Protein AF-A0A2S9FUL4-F1 (afdb_monomer)

Mean predicted aligned error: 3.95 Å

pLDDT: mean 96.71, std 1.83, range [88.0, 98.69]

Foldseek 3Di:
DDDDPDDDDPVPDDDDPPCVVVVVVVVVVVVVLVVLVVVLVVLVVVLVVLCVQQCVDDDPRHGNCVDVVSVPVSVVSVVVSVVSVVVD

Nearest PDB structures (foldseek):
  4n5f-assembly2_B-2  TM=9.019E-01  e=4.053E-03  Burkholderia cenocepacia J2315
  7szv-assembly1_B-2  TM=9.015E-01  e=5.595E-03  Mycobacterium marinum
  4iv6-assembly1_B  TM=9.339E-01  e=2.167E-02  Mycolicibacterium smegmatis MC2 155

Secondary structure (DSSP, 8-state):
----S----GGG--SSTT-HHHHHHHHHHHHHHHHHHHHHHHHHHHHHHHHHHHHH-EETTEEGGGSHHHHHHHHHHHHHHHHHHHH-

Radius of gyration: 23.17 Å; Cα contacts (8 Å, |Δi|>4): 39; chains: 1; bounding box: 45×15×64 Å

Structure (mmCIF, N/CA/C/O backbone):
data_AF-A0A2S9FUL4-F1
#
_entry.id   AF-A0A2S9FUL4-F1
#
loop_
_atom_site.group_PDB
_atom_site.id
_atom_site.type_symbol
_atom_site.label_atom_id
_atom_site.label_alt_id
_atom_site.label_comp_id
_atom_site.label_asym_id
_atom_site.label_entity_id
_atom_site.label_seq_id
_atom_site.pdbx_PDB_ins_code
_atom_site.Cartn_x
_atom_site.Cartn_y
_atom_site.Cartn_z
_atom_site.occupancy
_atom_site.B_iso_or_equiv
_atom_site.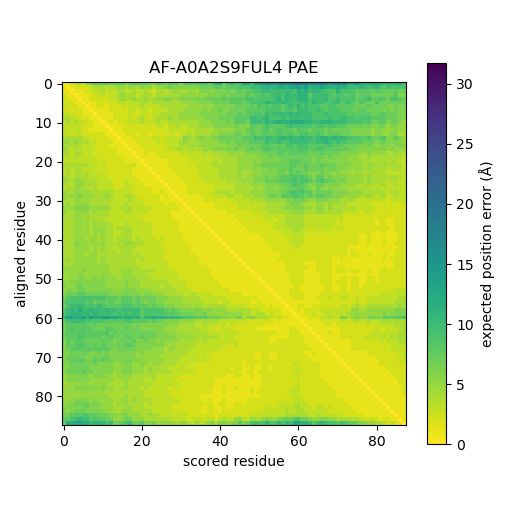auth_seq_id
_atom_site.auth_comp_id
_atom_site.auth_asym_id
_atom_site.auth_atom_id
_atom_site.pdbx_PDB_model_num
ATOM 1 N N . VAL A 1 1 ? -2.303 -5.565 -25.812 1.00 88.00 1 VAL A N 1
ATOM 2 C CA . VAL A 1 1 ? -1.926 -4.733 -26.981 1.00 88.00 1 VAL A CA 1
ATOM 3 C C . VAL A 1 1 ? -1.465 -5.676 -28.088 1.00 88.00 1 VAL A C 1
ATOM 5 O O . VAL A 1 1 ? -0.711 -6.581 -27.758 1.00 88.00 1 VAL A O 1
ATOM 8 N N . LEU A 1 2 ? -1.943 -5.521 -29.332 1.00 95.31 2 LEU A N 1
ATOM 9 C CA . LEU A 1 2 ? -1.484 -6.274 -30.516 1.00 95.31 2 LEU A CA 1
ATOM 10 C C . LEU A 1 2 ? -0.656 -5.331 -31.401 1.00 95.31 2 LEU A C 1
ATOM 12 O O . LEU A 1 2 ? -1.101 -4.214 -31.658 1.00 95.31 2 LEU A O 1
ATOM 16 N N . LEU A 1 3 ? 0.523 -5.769 -31.846 1.00 95.94 3 LEU A N 1
ATOM 17 C CA . LEU A 1 3 ? 1.380 -5.025 -32.774 1.00 95.94 3 LEU A CA 1
ATOM 18 C C . LEU A 1 3 ? 1.571 -5.870 -34.037 1.00 95.94 3 LEU A C 1
ATOM 20 O O . LEU A 1 3 ? 2.274 -6.87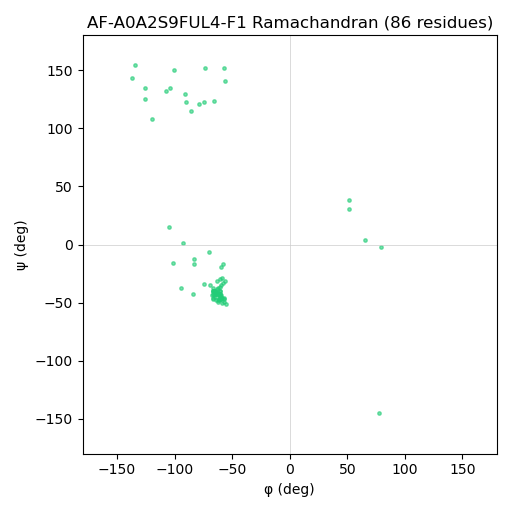5 -33.999 1.00 95.94 3 LEU A O 1
ATOM 24 N N . GLU A 1 4 ? 0.948 -5.472 -35.144 1.00 97.12 4 GLU A N 1
ATOM 25 C CA . GLU A 1 4 ? 1.056 -6.157 -36.435 1.00 97.12 4 GLU A CA 1
ATOM 26 C C . GLU A 1 4 ? 1.503 -5.162 -37.510 1.00 97.12 4 GLU A C 1
ATOM 28 O O . GLU A 1 4 ? 0.894 -4.105 -37.670 1.00 97.12 4 GLU A O 1
ATOM 33 N N . ASN A 1 5 ? 2.591 -5.482 -38.220 1.00 96.56 5 ASN A N 1
ATOM 34 C CA . ASN A 1 5 ? 3.167 -4.656 -39.293 1.00 96.56 5 ASN A CA 1
ATOM 35 C C . ASN A 1 5 ? 3.424 -3.179 -38.909 1.00 96.56 5 ASN A C 1
ATOM 37 O O . ASN A 1 5 ? 3.369 -2.285 -39.755 1.00 96.56 5 ASN A O 1
ATOM 41 N N . VAL A 1 6 ? 3.727 -2.908 -37.633 1.00 96.88 6 VAL A N 1
ATOM 42 C CA . VAL A 1 6 ? 4.015 -1.553 -37.138 1.00 96.88 6 VAL A CA 1
ATOM 43 C C . VAL A 1 6 ? 5.443 -1.158 -37.514 1.00 96.88 6 VAL A C 1
ATOM 45 O O . VAL A 1 6 ? 6.404 -1.805 -37.102 1.00 96.88 6 VAL A O 1
ATOM 48 N N . ARG A 1 7 ? 5.593 -0.068 -38.273 1.00 96.50 7 ARG A N 1
ATOM 49 C CA . ARG A 1 7 ? 6.894 0.544 -38.575 1.00 96.50 7 ARG A CA 1
ATOM 50 C C . ARG A 1 7 ? 7.227 1.600 -37.522 1.00 96.50 7 ARG A C 1
ATOM 52 O O . ARG A 1 7 ? 6.422 2.493 -37.274 1.00 96.50 7 ARG A O 1
ATOM 59 N N . VAL A 1 8 ? 8.428 1.523 -36.956 1.00 95.81 8 VAL A N 1
ATOM 60 C CA . VAL A 1 8 ? 8.945 2.453 -35.942 1.00 95.81 8 VAL A CA 1
ATOM 61 C C . VAL A 1 8 ? 10.289 3.008 -36.436 1.00 95.81 8 VAL A C 1
ATOM 63 O O . VAL A 1 8 ? 11.074 2.228 -36.973 1.00 95.81 8 VAL A O 1
ATOM 66 N N . PRO A 1 9 ? 10.551 4.326 -36.338 1.00 96.69 9 PRO A N 1
ATOM 67 C CA . PRO A 1 9 ? 11.829 4.902 -36.753 1.00 96.69 9 PRO A CA 1
ATOM 68 C C . PRO A 1 9 ? 12.949 4.576 -35.756 1.00 96.69 9 PRO A C 1
ATOM 70 O O . PRO A 1 9 ? 12.698 4.495 -34.555 1.00 96.69 9 PRO A O 1
ATOM 73 N N . ASP A 1 10 ? 14.194 4.509 -36.232 1.00 94.62 10 ASP A N 1
ATOM 74 C CA . ASP A 1 10 ? 15.380 4.230 -35.402 1.00 94.62 10 ASP A CA 1
ATOM 75 C C . ASP A 1 10 ? 15.533 5.219 -34.229 1.00 94.62 10 ASP A C 1
ATOM 77 O O . ASP A 1 10 ? 15.974 4.852 -33.146 1.00 94.62 10 ASP A O 1
ATOM 81 N N . GLY A 1 11 ? 15.088 6.469 -34.401 1.00 96.56 11 GLY A N 1
ATOM 82 C CA . GLY A 1 11 ? 15.110 7.490 -33.345 1.00 96.56 11 GLY A CA 1
ATOM 83 C C . GLY A 1 11 ? 14.119 7.272 -32.192 1.00 96.56 11 GLY A C 1
ATOM 84 O O . GLY A 1 11 ? 14.147 8.032 -31.23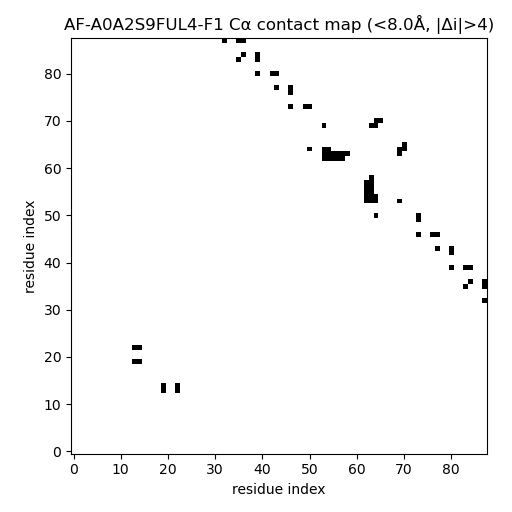0 1.00 96.56 11 GLY A O 1
ATOM 85 N N . ALA A 1 12 ? 13.233 6.275 -32.273 1.00 95.81 12 ALA A N 1
ATOM 86 C CA . ALA A 1 12 ? 12.318 5.915 -31.186 1.00 95.81 12 ALA A CA 1
ATOM 87 C C . ALA A 1 12 ? 12.881 4.818 -30.263 1.00 95.81 12 ALA A C 1
ATOM 89 O O . ALA A 1 12 ? 12.197 4.391 -29.330 1.00 95.81 12 ALA A O 1
ATOM 90 N N . ILE A 1 13 ? 14.109 4.351 -30.514 1.00 94.88 13 ILE A N 1
ATOM 91 C CA . ILE A 1 13 ? 14.803 3.414 -29.631 1.00 94.88 13 ILE A CA 1
ATOM 92 C C . ILE A 1 13 ? 15.089 4.122 -28.303 1.00 94.88 13 ILE A C 1
ATOM 94 O O . ILE A 1 13 ? 15.702 5.187 -28.259 1.00 94.88 13 ILE A O 1
ATOM 98 N N . LEU A 1 14 ? 14.617 3.530 -27.206 1.00 94.44 14 LEU A N 1
ATOM 99 C CA . LEU A 1 14 ? 14.903 4.009 -25.859 1.00 94.44 14 LEU A CA 1
ATOM 100 C C . LEU A 1 14 ? 16.226 3.402 -25.390 1.00 94.44 14 LEU A C 1
ATOM 102 O O . LEU A 1 14 ? 16.314 2.188 -25.209 1.00 94.44 14 LEU A O 1
ATOM 106 N N . GLY A 1 15 ? 17.232 4.248 -25.174 1.00 93.00 15 GLY A N 1
ATOM 107 C CA . GLY A 1 15 ? 18.582 3.807 -24.825 1.00 93.00 15 GLY A CA 1
ATOM 108 C C . GLY A 1 15 ? 19.352 3.287 -26.040 1.00 93.00 15 GLY A C 1
ATOM 109 O O . GLY A 1 15 ? 19.209 3.809 -27.143 1.00 93.00 15 GLY A O 1
ATOM 110 N N . GLU A 1 16 ? 20.187 2.272 -25.830 1.00 94.94 16 GLU A N 1
ATOM 111 C CA . GLU A 1 16 ? 21.016 1.667 -26.878 1.00 94.94 16 GLU A CA 1
ATOM 112 C C . GLU A 1 16 ? 20.404 0.357 -27.403 1.00 94.94 16 GLU A C 1
ATOM 114 O O . GLU A 1 16 ? 19.726 -0.377 -26.673 1.00 94.94 16 GLU A O 1
ATOM 119 N N . VAL A 1 17 ? 20.668 0.040 -28.677 1.00 94.88 17 VAL A N 1
ATOM 120 C CA . VAL A 1 17 ? 20.304 -1.256 -29.275 1.00 94.88 17 VAL A CA 1
ATOM 121 C C . VAL A 1 17 ? 20.925 -2.387 -28.448 1.00 94.88 17 VAL A C 1
ATOM 123 O O . VAL A 1 17 ? 22.035 -2.258 -27.942 1.00 94.88 17 VAL A O 1
ATOM 126 N N . ASP A 1 18 ? 20.172 -3.472 -28.259 1.00 95.56 18 ASP A N 1
ATOM 127 C CA . ASP A 1 18 ? 20.536 -4.636 -27.433 1.00 95.56 18 ASP A CA 1
ATOM 128 C C . ASP A 1 18 ? 20.680 -4.374 -25.914 1.00 95.56 18 ASP A C 1
ATOM 130 O O . ASP A 1 18 ? 20.953 -5.300 -25.148 1.00 95.56 18 ASP A O 1
ATOM 134 N N . ARG A 1 19 ? 20.395 -3.154 -25.429 1.00 96.19 19 ARG A N 1
ATOM 135 C CA . ARG A 1 19 ? 20.423 -2.778 -23.994 1.00 96.19 19 ARG A CA 1
ATOM 136 C C . ARG A 1 19 ? 19.040 -2.638 -23.344 1.00 96.19 19 ARG A C 1
ATOM 138 O O . ARG A 1 19 ? 18.917 -2.119 -22.236 1.00 96.19 19 ARG A O 1
ATOM 145 N N . GLY A 1 20 ? 17.981 -3.145 -23.977 1.00 95.56 20 GLY A N 1
ATOM 146 C CA . GLY A 1 20 ? 16.596 -2.935 -23.522 1.00 95.56 20 GLY A CA 1
ATOM 147 C C . GLY A 1 20 ? 16.279 -3.432 -22.101 1.00 95.56 20 GLY A C 1
ATOM 148 O O . GLY A 1 20 ? 15.421 -2.857 -21.430 1.00 95.56 20 GLY A O 1
ATOM 149 N N . LEU A 1 21 ? 16.977 -4.464 -21.606 1.00 96.31 21 LEU A N 1
ATOM 150 C CA . LEU A 1 21 ? 16.756 -4.982 -20.249 1.00 96.31 21 LEU A CA 1
ATOM 151 C C . LEU A 1 21 ? 17.111 -3.953 -19.170 1.00 96.31 21 LEU A C 1
ATOM 153 O O . LEU A 1 21 ? 16.373 -3.814 -18.201 1.00 96.31 21 LEU A O 1
ATOM 157 N N . GLU A 1 22 ? 18.214 -3.229 -19.336 1.00 95.94 22 GLU A N 1
ATOM 158 C CA . GLU A 1 22 ? 18.651 -2.208 -18.382 1.00 95.94 22 GLU A CA 1
ATOM 159 C C . GLU A 1 22 ? 17.653 -1.049 -18.325 1.00 95.94 22 GLU A C 1
ATOM 161 O O . GLU A 1 22 ? 17.229 -0.656 -17.241 1.00 95.94 22 GLU A O 1
ATOM 166 N N . VAL A 1 23 ? 17.193 -0.575 -19.489 1.00 95.38 23 VAL A N 1
ATOM 167 C CA . VAL A 1 23 ? 16.151 0.460 -19.589 1.00 95.38 23 VAL A CA 1
ATOM 168 C C . VAL A 1 23 ? 14.881 0.016 -18.858 1.00 95.38 23 VAL A C 1
ATOM 170 O O . VAL A 1 23 ? 14.317 0.766 -18.058 1.00 95.38 23 VAL A O 1
ATOM 173 N N . GLY A 1 24 ? 14.456 -1.232 -19.078 1.00 95.88 24 GLY A N 1
ATOM 174 C CA . GLY A 1 24 ? 13.316 -1.819 -18.379 1.00 95.88 24 GLY A CA 1
ATOM 175 C C . GLY A 1 24 ? 13.529 -1.929 -16.866 1.00 95.88 24 GLY A C 1
ATOM 176 O O . GLY A 1 24 ? 12.621 -1.615 -16.097 1.00 95.88 24 GLY A O 1
ATOM 177 N N . GLN A 1 25 ? 14.716 -2.339 -16.415 1.00 96.62 25 GLN A N 1
ATOM 178 C CA . GLN A 1 25 ? 15.035 -2.469 -14.990 1.00 96.62 25 GLN A CA 1
ATOM 179 C C . GLN A 1 25 ? 15.034 -1.125 -14.267 1.00 96.62 25 GLN A C 1
ATOM 181 O O . GLN A 1 25 ? 14.449 -1.041 -13.188 1.00 96.62 25 GLN A O 1
ATOM 186 N N . THR A 1 26 ? 15.612 -0.080 -14.863 1.00 94.50 26 THR A N 1
ATOM 187 C CA . THR A 1 26 ? 15.580 1.281 -14.307 1.00 94.50 26 THR A CA 1
ATOM 188 C C . THR A 1 26 ? 14.141 1.717 -14.054 1.00 94.50 26 THR A C 1
ATOM 190 O O . THR A 1 26 ? 13.780 2.041 -12.922 1.00 94.50 26 THR A O 1
ATOM 193 N N . PHE A 1 27 ? 13.279 1.591 -15.069 1.00 94.19 27 PHE A N 1
ATOM 194 C CA . PHE A 1 27 ? 11.861 1.909 -14.930 1.00 94.19 27 PHE A CA 1
ATOM 195 C C . PHE A 1 27 ? 11.183 1.074 -13.833 1.00 94.19 27 PHE A C 1
ATOM 197 O O . PHE A 1 27 ? 10.442 1.609 -13.007 1.00 94.19 27 PHE A O 1
ATOM 204 N N . LEU A 1 28 ? 11.422 -0.240 -13.795 1.00 95.69 28 LEU A N 1
ATOM 205 C CA . LEU A 1 28 ? 10.801 -1.128 -12.808 1.00 95.69 28 LEU A CA 1
ATOM 206 C C . LEU A 1 28 ? 11.240 -0.809 -11.373 1.00 95.69 28 LEU A C 1
ATOM 208 O O . LEU A 1 28 ? 10.410 -0.851 -10.464 1.00 95.69 28 LEU A O 1
ATOM 212 N N . HIS A 1 29 ? 12.515 -0.494 -11.149 1.00 93.75 29 HIS A N 1
ATOM 213 C CA . HIS A 1 29 ? 13.038 -0.173 -9.822 1.00 93.75 29 HIS A CA 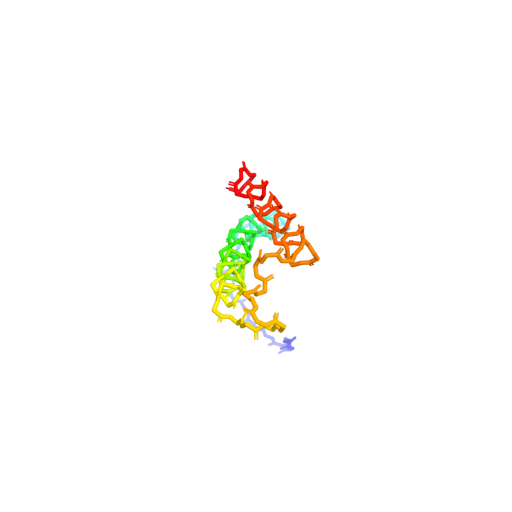1
ATOM 214 C C . HIS A 1 29 ? 12.454 1.134 -9.283 1.00 93.75 29 HIS A C 1
ATOM 216 O O . HIS A 1 29 ? 11.952 1.154 -8.157 1.00 93.75 29 HIS A O 1
ATOM 222 N N . GLU A 1 30 ? 12.407 2.182 -10.105 1.00 93.31 30 GLU A N 1
ATOM 223 C CA . GLU A 1 30 ? 11.773 3.455 -9.744 1.00 93.31 30 GLU A CA 1
ATOM 224 C C . GLU A 1 30 ? 10.270 3.295 -9.472 1.00 93.31 30 GLU A C 1
ATOM 226 O O . GLU A 1 30 ? 9.712 3.887 -8.545 1.00 93.31 30 GLU A O 1
ATOM 231 N N . ASN A 1 31 ? 9.587 2.444 -10.240 1.00 96.44 31 ASN A N 1
ATOM 232 C CA . ASN A 1 31 ? 8.161 2.205 -10.036 1.00 96.44 31 ASN A CA 1
ATOM 233 C C . ASN A 1 31 ? 7.853 1.458 -8.737 1.00 96.44 31 ASN A C 1
ATOM 235 O O . ASN A 1 31 ? 6.820 1.726 -8.123 1.00 96.44 31 ASN A O 1
ATOM 239 N N . ARG A 1 32 ? 8.716 0.533 -8.303 1.00 95.94 32 ARG A N 1
ATOM 240 C CA . ARG A 1 32 ? 8.489 -0.259 -7.083 1.00 95.94 32 ARG A CA 1
ATOM 241 C C . ARG A 1 32 ? 8.415 0.617 -5.840 1.00 95.94 32 ARG A C 1
ATOM 243 O O . ARG A 1 32 ? 7.462 0.483 -5.074 1.00 95.94 32 ARG A O 1
ATOM 250 N N . ILE A 1 33 ? 9.369 1.533 -5.668 1.00 94.81 33 ILE A N 1
ATOM 251 C CA . ILE A 1 33 ? 9.379 2.433 -4.508 1.00 94.81 33 ILE A CA 1
ATOM 252 C C . ILE A 1 33 ? 8.162 3.366 -4.526 1.00 94.81 33 ILE A C 1
ATOM 254 O O . ILE A 1 33 ? 7.482 3.535 -3.514 1.00 94.81 33 ILE A O 1
ATOM 258 N N . ARG A 1 34 ? 7.788 3.867 -5.711 1.00 95.94 34 ARG A N 1
ATOM 259 C CA . ARG A 1 34 ? 6.581 4.683 -5.893 1.00 95.94 34 ARG A CA 1
ATOM 260 C C . ARG A 1 34 ? 5.307 3.917 -5.533 1.00 95.94 34 ARG A C 1
ATOM 262 O O . ARG A 1 34 ? 4.422 4.467 -4.879 1.00 95.94 34 ARG A O 1
ATOM 269 N N . GLN A 1 35 ? 5.205 2.653 -5.944 1.00 97.69 35 GLN A N 1
ATOM 270 C CA . GLN A 1 35 ? 4.057 1.807 -5.626 1.00 97.69 35 GLN A CA 1
ATOM 271 C C . GLN A 1 35 ? 3.974 1.521 -4.122 1.00 97.69 35 GLN A C 1
ATOM 273 O O . GLN A 1 35 ? 2.877 1.567 -3.565 1.00 97.69 35 GLN A O 1
ATOM 278 N N . ALA A 1 36 ? 5.106 1.274 -3.455 1.00 97.00 36 ALA A N 1
ATOM 279 C CA . ALA A 1 36 ? 5.150 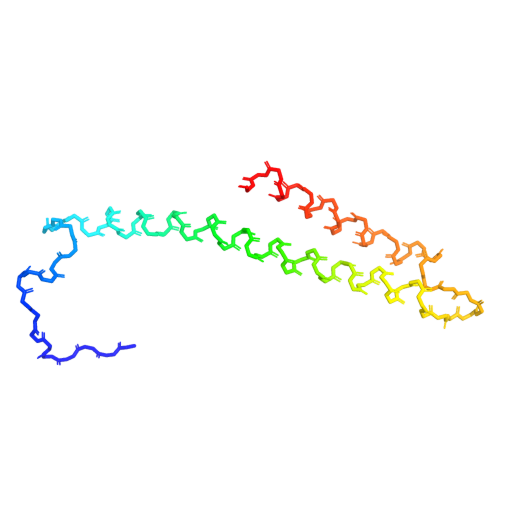1.079 -2.008 1.00 97.00 36 ALA A CA 1
ATOM 280 C C . ALA A 1 36 ? 4.665 2.334 -1.259 1.00 97.00 36 ALA A C 1
ATOM 282 O O . ALA A 1 36 ? 3.764 2.235 -0.425 1.00 97.00 36 ALA A O 1
ATOM 283 N N . ALA A 1 37 ? 5.155 3.520 -1.638 1.00 97.25 37 ALA A N 1
ATOM 284 C CA . ALA A 1 37 ? 4.735 4.797 -1.053 1.00 97.25 37 ALA A CA 1
ATOM 285 C C . ALA A 1 37 ? 3.233 5.071 -1.251 1.00 97.25 37 ALA A C 1
ATOM 287 O O . ALA A 1 37 ? 2.527 5.448 -0.315 1.00 97.25 37 ALA A O 1
ATOM 288 N N . SER A 1 38 ? 2.718 4.839 -2.464 1.00 97.75 38 SER A N 1
ATOM 289 C CA . SER A 1 38 ? 1.291 5.013 -2.762 1.00 97.75 38 SER A CA 1
ATOM 290 C C . SER A 1 38 ? 0.416 4.046 -1.959 1.00 97.75 38 SER A C 1
ATOM 292 O O . SER A 1 38 ? -0.603 4.453 -1.398 1.00 97.75 38 SER A O 1
ATOM 294 N N . SER A 1 39 ? 0.841 2.785 -1.848 1.00 97.88 39 SER A N 1
ATOM 295 C CA . SER A 1 39 ? 0.117 1.759 -1.091 1.00 97.88 39 SER A CA 1
ATOM 296 C C . SER A 1 39 ? 0.114 2.065 0.409 1.00 97.88 39 SER A C 1
ATOM 298 O O . SER A 1 39 ? -0.913 1.889 1.058 1.00 97.88 39 SER A O 1
ATOM 300 N N . LEU A 1 40 ? 1.214 2.603 0.949 1.00 98.31 40 LEU A N 1
ATOM 301 C CA . LEU A 1 40 ? 1.290 3.082 2.331 1.00 98.31 40 LEU A CA 1
ATOM 302 C C . LEU A 1 40 ? 0.295 4.220 2.600 1.00 98.31 40 LEU A C 1
ATOM 304 O O . LEU A 1 40 ? -0.380 4.214 3.628 1.00 98.31 40 LEU A O 1
ATOM 308 N N . GLY A 1 41 ? 0.172 5.178 1.678 1.00 98.25 41 GLY A N 1
ATOM 309 C CA . GLY A 1 41 ? -0.819 6.252 1.791 1.00 98.25 41 GLY A CA 1
ATOM 310 C C . GLY A 1 41 ? -2.252 5.714 1.850 1.00 98.25 41 GLY A C 1
ATOM 311 O O . GLY A 1 41 ? -3.031 6.113 2.716 1.00 98.25 41 GLY A O 1
ATOM 312 N N . ALA A 1 42 ? -2.582 4.758 0.977 1.00 98.50 42 ALA A N 1
ATOM 313 C CA . ALA A 1 42 ? -3.886 4.098 0.982 1.00 98.50 42 ALA A CA 1
ATOM 314 C C . ALA A 1 42 ? -4.129 3.292 2.272 1.00 98.50 42 ALA A C 1
ATOM 316 O O . ALA A 1 42 ? -5.209 3.382 2.855 1.00 98.50 42 ALA A O 1
ATOM 317 N N . ALA A 1 43 ? -3.125 2.550 2.750 1.00 98.44 43 ALA A N 1
ATOM 318 C CA . ALA A 1 43 ? -3.209 1.794 3.996 1.00 98.44 43 ALA A CA 1
ATOM 319 C C . ALA A 1 43 ? -3.459 2.714 5.199 1.00 98.44 43 ALA A C 1
ATOM 321 O O . ALA A 1 43 ? -4.380 2.459 5.973 1.00 98.44 43 ALA A O 1
ATOM 322 N N . GLN A 1 44 ? -2.712 3.820 5.316 1.00 98.62 44 GLN A N 1
ATOM 323 C CA . GLN A 1 44 ? -2.912 4.791 6.395 1.00 98.62 44 GLN A CA 1
ATOM 324 C C . GLN A 1 44 ? -4.321 5.387 6.355 1.00 98.62 44 GLN A C 1
ATOM 326 O O . GLN A 1 44 ? -4.985 5.431 7.385 1.00 98.62 44 GLN A O 1
ATOM 331 N N . TYR A 1 45 ? -4.816 5.760 5.170 1.00 98.69 45 TYR A N 1
ATOM 332 C CA . TYR A 1 45 ? -6.187 6.244 5.020 1.00 98.69 45 TYR A CA 1
ATOM 333 C C . TYR A 1 45 ? -7.212 5.220 5.531 1.00 98.69 45 TYR A C 1
ATOM 335 O O . TYR A 1 45 ? -8.103 5.568 6.304 1.00 98.69 45 TYR A O 1
ATOM 343 N N . CYS A 1 46 ? -7.081 3.947 5.149 1.00 98.62 46 CYS A N 1
ATOM 344 C CA . CYS A 1 46 ? -7.971 2.887 5.622 1.00 98.62 46 CYS A CA 1
ATOM 345 C C . CYS A 1 46 ? -7.920 2.718 7.148 1.00 98.62 46 CYS A C 1
ATOM 347 O O . CYS A 1 46 ? -8.974 2.597 7.775 1.00 98.62 46 CYS A O 1
ATOM 349 N N . ILE A 1 47 ? -6.724 2.752 7.743 1.00 98.62 47 ILE A N 1
ATOM 350 C CA . ILE A 1 47 ? -6.534 2.657 9.197 1.00 98.62 47 ILE A CA 1
ATOM 351 C C . ILE A 1 47 ? -7.210 3.838 9.898 1.00 98.62 47 ILE A C 1
ATOM 353 O O . ILE A 1 47 ? -8.018 3.629 10.803 1.00 98.62 47 ILE A O 1
ATOM 357 N N . ASP A 1 48 ? -6.966 5.066 9.441 1.00 98.62 48 ASP A N 1
ATOM 358 C CA . ASP A 1 48 ? -7.529 6.280 10.038 1.00 98.62 48 ASP A CA 1
ATOM 359 C C . ASP A 1 48 ? -9.064 6.265 9.985 1.00 98.62 48 ASP A C 1
ATOM 361 O O . ASP A 1 48 ? -9.744 6.572 10.970 1.00 98.62 48 ASP A O 1
ATOM 365 N N . ARG A 1 49 ? -9.635 5.842 8.848 1.00 98.62 49 ARG A N 1
ATOM 366 C CA . ARG A 1 49 ? -11.088 5.682 8.689 1.00 98.62 49 ARG A CA 1
ATOM 367 C C . ARG A 1 49 ? -11.649 4.600 9.608 1.00 98.62 49 ARG A C 1
ATOM 369 O O . ARG A 1 49 ? -12.717 4.803 10.187 1.00 98.62 49 ARG A O 1
ATOM 376 N N . ALA A 1 50 ? -10.949 3.479 9.762 1.00 98.44 50 ALA A N 1
ATOM 377 C CA . ALA A 1 50 ? -11.372 2.393 10.638 1.00 98.44 50 ALA A CA 1
ATOM 378 C C . ALA A 1 50 ? -11.336 2.804 12.120 1.00 98.44 50 ALA A C 1
ATOM 380 O O . ALA A 1 50 ? -12.295 2.538 12.846 1.00 98.44 50 ALA A O 1
ATOM 381 N N . VAL A 1 51 ? -10.289 3.515 12.554 1.00 98.31 51 VAL A N 1
ATOM 382 C CA . VAL A 1 51 ? -10.169 4.058 13.918 1.00 98.31 51 VAL A CA 1
ATOM 383 C C . VAL A 1 51 ? -11.287 5.059 14.205 1.00 98.31 51 VAL A C 1
ATOM 385 O O . VAL A 1 51 ? -11.958 4.943 15.232 1.00 98.31 51 VAL A O 1
ATOM 388 N N . ALA A 1 52 ? -11.539 5.998 13.286 1.00 98.44 52 ALA A N 1
ATOM 389 C CA . ALA A 1 52 ? -12.624 6.968 13.425 1.00 98.44 52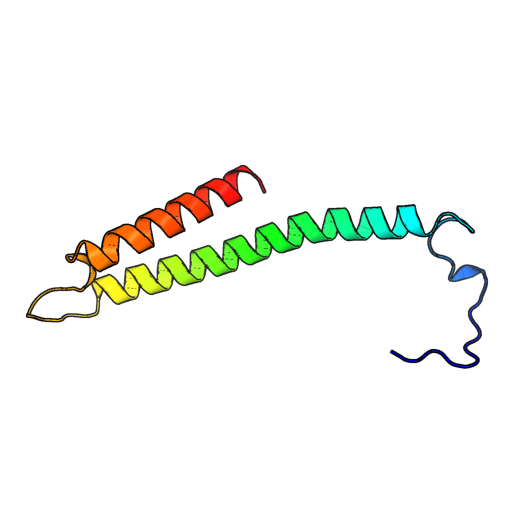 ALA A CA 1
ATOM 390 C C . ALA A 1 52 ? -13.983 6.265 13.591 1.00 98.44 52 ALA A C 1
ATOM 392 O O . ALA A 1 52 ? -14.706 6.510 14.559 1.00 98.44 52 ALA A O 1
ATOM 393 N N . TYR A 1 53 ? -14.291 5.307 12.711 1.00 98.44 53 TYR A N 1
ATOM 394 C CA . TYR A 1 53 ? -15.544 4.558 12.782 1.00 98.44 53 TYR A CA 1
ATOM 395 C C . TYR A 1 53 ? -15.667 3.722 14.064 1.00 98.44 53 TYR A C 1
ATOM 397 O O . TYR A 1 53 ? -16.746 3.645 14.657 1.00 98.44 53 TYR A O 1
ATOM 405 N N . ALA A 1 54 ? -14.569 3.123 14.535 1.00 98.12 54 ALA A N 1
ATOM 406 C CA . ALA A 1 54 ? -14.558 2.358 15.777 1.00 98.12 54 ALA A CA 1
ATOM 407 C C . ALA A 1 54 ? -14.871 3.229 17.011 1.00 98.12 54 ALA A C 1
ATOM 409 O O . ALA A 1 54 ? -15.465 2.738 17.976 1.00 98.12 54 ALA 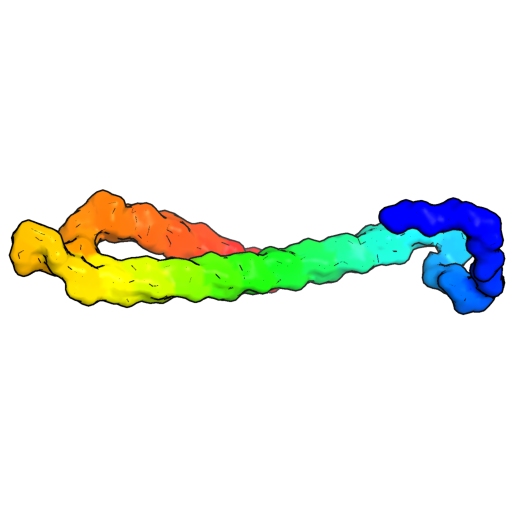A O 1
ATOM 410 N N . GLY A 1 55 ? -14.500 4.513 16.987 1.00 97.56 55 GLY A N 1
ATOM 411 C CA . GLY A 1 55 ? -14.839 5.482 18.034 1.00 97.56 55 GLY A CA 1
ATOM 412 C C . GLY A 1 55 ? -16.301 5.943 18.001 1.00 97.56 55 GLY A C 1
ATOM 413 O O . GLY A 1 55 ? -16.904 6.170 19.051 1.00 97.56 55 GLY A O 1
ATOM 414 N N . GLU A 1 56 ? -16.895 6.043 16.812 1.00 97.69 56 GLU A N 1
ATOM 415 C CA . GLU A 1 56 ? -18.268 6.527 16.621 1.00 97.69 56 GLU A CA 1
ATOM 416 C C . GLU A 1 56 ? -19.324 5.431 16.828 1.00 97.69 56 GLU A C 1
ATOM 418 O O . GLU A 1 56 ? -20.366 5.651 17.458 1.00 97.69 56 GLU A O 1
ATOM 423 N N . ARG A 1 57 ? -19.078 4.225 16.304 1.00 97.75 57 ARG A N 1
ATOM 424 C CA . ARG A 1 57 ? -20.055 3.134 16.311 1.00 97.75 57 ARG A CA 1
ATOM 425 C C . ARG A 1 57 ? -20.188 2.532 17.704 1.00 97.75 57 ARG A C 1
ATOM 427 O O . ARG A 1 57 ? -19.234 1.986 18.248 1.00 97.75 57 ARG A O 1
ATOM 434 N N . LYS A 1 58 ? -21.409 2.541 18.245 1.00 97.56 58 LYS A N 1
ATOM 435 C CA . LYS A 1 58 ? -21.739 1.914 19.533 1.00 97.56 58 LYS A CA 1
ATOM 436 C C . LYS A 1 58 ? -22.489 0.599 19.349 1.00 97.56 58 LYS A C 1
ATOM 438 O O . LYS A 1 58 ? -23.447 0.525 18.581 1.00 97.56 58 LYS A O 1
ATOM 443 N N . VAL A 1 59 ? -22.075 -0.421 20.093 1.00 94.62 59 VAL A N 1
ATOM 444 C CA . VAL A 1 59 ? -22.765 -1.710 20.243 1.00 94.62 59 VAL A CA 1
ATOM 445 C C . VAL A 1 59 ? -22.727 -2.099 21.715 1.00 94.62 59 VAL A C 1
ATOM 447 O O . VAL A 1 59 ? -21.758 -1.798 22.409 1.00 94.62 59 VAL A O 1
ATOM 450 N N . PHE A 1 60 ? -23.795 -2.717 22.222 1.00 94.81 60 PHE A N 1
ATOM 451 C CA . PHE A 1 60 ? -23.900 -3.069 23.647 1.00 94.81 60 PHE A CA 1
ATOM 452 C C . PHE A 1 60 ? -23.620 -1.877 24.591 1.00 94.81 60 PHE A C 1
ATOM 454 O O . PHE A 1 60 ? -22.961 -2.016 25.617 1.00 94.81 60 PHE A O 1
ATOM 461 N N . GLY A 1 61 ? -24.078 -0.678 24.206 1.00 95.81 61 GLY A N 1
ATOM 462 C CA . GLY A 1 61 ? -23.974 0.544 25.014 1.00 95.81 61 GLY A CA 1
ATOM 463 C C . GLY A 1 61 ? -22.616 1.258 25.000 1.00 95.81 61 GLY A C 1
ATOM 464 O O . GLY A 1 61 ? -22.505 2.329 25.591 1.00 95.81 61 GLY A O 1
ATOM 465 N N . LYS A 1 62 ? -21.597 0.733 24.307 1.00 97.12 62 LYS A N 1
ATOM 466 C CA . LYS A 1 62 ? -20.232 1.290 24.294 1.00 97.12 62 LYS A CA 1
ATOM 467 C C . LYS A 1 62 ? -19.643 1.366 22.873 1.00 97.12 62 LYS A C 1
ATOM 469 O O . LYS A 1 62 ? -20.085 0.608 22.008 1.00 97.12 62 LYS A O 1
ATOM 474 N N . PRO A 1 63 ? -18.688 2.274 22.595 1.00 97.94 63 PRO A N 1
ATOM 475 C CA . PRO A 1 63 ? -18.000 2.330 21.302 1.00 97.94 63 PRO A CA 1
ATOM 476 C C . PRO A 1 63 ? -17.306 1.011 20.944 1.00 97.94 63 PRO A C 1
ATOM 478 O O . PRO A 1 63 ? -16.862 0.293 21.839 1.00 97.94 63 PRO A O 1
ATOM 481 N N . LEU A 1 64 ? -17.148 0.704 19.654 1.00 97.75 64 LEU A N 1
ATOM 482 C CA . LEU A 1 64 ? -16.400 -0.477 19.204 1.00 97.75 64 LEU A CA 1
ATOM 483 C C . LEU A 1 64 ? -14.944 -0.450 19.679 1.00 97.75 64 LEU A C 1
ATOM 485 O O . LEU A 1 64 ? -14.412 -1.502 20.029 1.00 97.75 64 LEU A O 1
ATOM 489 N N . ALA A 1 65 ? -14.344 0.741 19.745 1.00 97.12 65 ALA A N 1
ATOM 490 C CA . ALA A 1 65 ? -12.947 0.968 20.109 1.00 97.12 65 ALA A CA 1
ATOM 491 C C . ALA A 1 65 ? -12.547 0.432 21.494 1.00 97.12 65 ALA A C 1
ATOM 493 O O . ALA A 1 65 ? -11.360 0.287 21.760 1.00 97.12 65 ALA A O 1
ATOM 494 N N . VAL A 1 66 ? -13.500 0.123 22.381 1.00 97.00 66 VAL A N 1
ATOM 495 C CA . VAL A 1 66 ? -13.209 -0.454 23.708 1.00 97.00 66 VAL A CA 1
ATOM 496 C C . VAL A 1 66 ? -13.010 -1.973 23.677 1.00 97.00 66 VAL A C 1
ATOM 498 O O . VAL A 1 66 ? -12.599 -2.560 24.674 1.00 97.00 66 VAL A O 1
ATOM 501 N N . ASN A 1 67 ? -13.362 -2.635 22.572 1.00 96.88 67 ASN A N 1
ATOM 502 C CA . ASN A 1 67 ? -13.261 -4.083 22.446 1.00 96.88 67 ASN A CA 1
ATOM 503 C C . ASN A 1 67 ? -11.882 -4.447 21.887 1.00 96.88 67 ASN A C 1
ATOM 505 O O . ASN A 1 67 ? -11.529 -4.032 20.785 1.00 96.88 67 ASN A O 1
ATOM 509 N N . GLN A 1 68 ? -11.125 -5.273 22.609 1.00 97.06 68 GLN A N 1
ATOM 510 C CA . GLN A 1 68 ? -9.771 -5.682 22.210 1.00 97.06 68 GLN A CA 1
ATOM 511 C C . GLN A 1 68 ? -9.724 -6.369 20.838 1.00 97.06 68 GLN A C 1
ATOM 513 O O . GLN A 1 68 ? -8.795 -6.136 20.073 1.00 97.06 68 GLN A O 1
ATOM 518 N N . A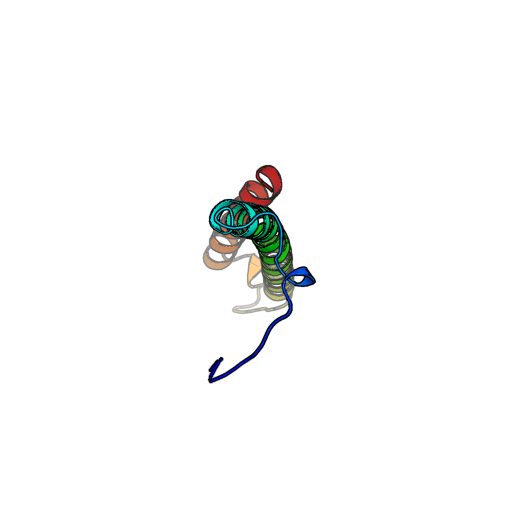LA A 1 69 ? -10.776 -7.114 20.479 1.00 96.69 69 ALA A N 1
ATOM 519 C CA . ALA A 1 69 ? -10.925 -7.722 19.154 1.00 96.69 69 ALA A CA 1
ATOM 520 C C . ALA A 1 69 ? -10.946 -6.700 17.996 1.00 96.69 69 ALA A C 1
ATOM 522 O O . ALA A 1 69 ? -10.706 -7.072 16.854 1.00 96.69 69 ALA A O 1
ATOM 523 N N . VAL A 1 70 ? -11.231 -5.423 18.279 1.00 97.44 70 VAL A N 1
ATOM 524 C CA . VAL A 1 70 ? -11.112 -4.313 17.320 1.00 97.44 70 VAL A CA 1
ATOM 525 C C . VAL A 1 70 ? -9.756 -3.617 17.453 1.00 97.44 70 VAL A C 1
ATOM 527 O O . VAL A 1 70 ? -9.173 -3.221 16.450 1.00 97.44 70 VAL A O 1
ATOM 530 N N . GLN A 1 71 ? -9.231 -3.480 18.673 1.00 97.69 71 GLN A N 1
ATOM 531 C CA . GLN A 1 71 ? -7.963 -2.789 18.925 1.00 97.69 71 GLN A CA 1
ATOM 532 C C . GLN A 1 71 ? -6.755 -3.522 18.334 1.00 97.69 71 GLN A C 1
ATOM 534 O O . GLN A 1 71 ? -5.924 -2.879 17.701 1.00 97.69 71 GLN A O 1
ATOM 539 N N . TRP A 1 72 ? -6.637 -4.838 18.532 1.00 98.12 72 TR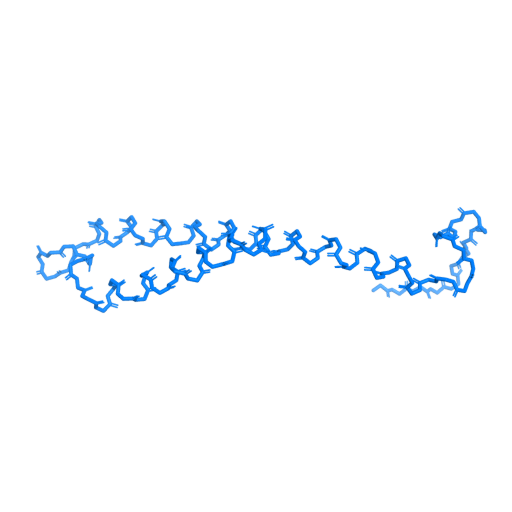P A N 1
ATOM 540 C CA . TRP A 1 72 ? -5.424 -5.570 18.145 1.00 98.12 72 TRP A CA 1
ATOM 541 C C . TRP A 1 72 ? -5.171 -5.556 16.636 1.00 98.12 72 TRP A C 1
ATOM 543 O O . TRP A 1 72 ? -4.078 -5.141 16.257 1.00 98.12 72 TRP A O 1
ATOM 553 N N . PRO A 1 73 ? -6.161 -5.851 15.766 1.00 98.06 73 PRO A N 1
ATOM 554 C CA . PRO A 1 73 ? -5.935 -5.764 14.325 1.00 98.06 73 PRO A CA 1
ATOM 555 C C . PRO A 1 73 ? -5.560 -4.347 13.870 1.00 98.06 73 PRO A C 1
ATOM 557 O O . PRO A 1 73 ? -4.723 -4.180 12.991 1.00 98.06 73 PRO A O 1
ATOM 560 N N . LEU A 1 74 ? -6.147 -3.306 14.477 1.00 98.06 74 LEU A N 1
ATOM 561 C CA . LEU A 1 74 ? -5.816 -1.917 14.138 1.00 98.06 74 LEU A CA 1
ATOM 562 C C . LEU A 1 74 ? -4.385 -1.548 14.537 1.00 98.06 74 LEU A C 1
ATOM 564 O O . LEU A 1 74 ? -3.709 -0.846 13.788 1.00 98.06 74 LEU A O 1
ATOM 568 N N . VAL A 1 75 ? -3.921 -2.012 15.700 1.00 98.06 75 VAL A N 1
ATOM 569 C CA . VAL A 1 75 ? -2.542 -1.785 16.149 1.00 98.06 75 VAL A CA 1
ATOM 570 C C . VAL A 1 75 ? -1.556 -2.538 15.262 1.00 98.06 75 VAL A C 1
ATOM 572 O O . VAL A 1 75 ? -0.574 -1.936 14.847 1.00 98.06 75 VAL A O 1
ATOM 575 N N . GLU A 1 76 ? -1.830 -3.796 14.913 1.00 98.44 76 GLU A N 1
ATOM 576 C CA . GLU A 1 76 ? -0.983 -4.582 14.004 1.00 98.44 76 GLU A CA 1
ATOM 577 C C . GLU A 1 76 ? -0.842 -3.902 12.636 1.00 98.44 76 GLU A C 1
ATOM 579 O O . GLU A 1 76 ? 0.277 -3.645 12.189 1.00 98.44 76 GLU A O 1
ATOM 584 N N . LEU A 1 77 ? -1.961 -3.499 12.023 1.00 98.38 77 LEU A N 1
ATOM 585 C CA . LEU A 1 77 ? -1.954 -2.781 10.744 1.00 98.38 77 LEU A CA 1
ATOM 586 C C . LEU A 1 77 ? -1.201 -1.450 10.837 1.00 98.38 77 LEU A C 1
ATOM 588 O O . LEU A 1 77 ? -0.458 -1.087 9.925 1.00 98.38 77 LEU A O 1
ATOM 592 N N . GLN A 1 78 ? -1.361 -0.715 11.942 1.00 98.56 78 GLN A N 1
ATOM 593 C CA . GLN A 1 78 ? -0.622 0.526 12.155 1.00 98.56 78 GLN A CA 1
ATOM 594 C C . GLN A 1 78 ? 0.878 0.264 12.324 1.00 98.56 78 GLN A C 1
ATOM 596 O O . GLN A 1 78 ? 1.682 1.019 11.780 1.00 98.56 78 GLN A O 1
ATOM 601 N N . THR A 1 79 ? 1.274 -0.795 13.032 1.00 98.50 79 THR A N 1
ATOM 602 C CA . THR A 1 79 ? 2.676 -1.208 13.159 1.00 98.50 79 THR A CA 1
ATOM 603 C C . THR A 1 79 ? 3.267 -1.547 11.793 1.00 98.50 79 THR A C 1
ATOM 605 O O . THR A 1 79 ? 4.328 -1.025 11.457 1.00 98.50 79 THR A O 1
ATOM 608 N N . GLU A 1 80 ? 2.572 -2.332 10.970 1.00 98.31 80 GLU A N 1
ATOM 609 C CA . GLU A 1 80 ? 2.995 -2.643 9.600 1.00 98.31 80 GLU A CA 1
ATOM 610 C C . GLU A 1 80 ? 3.121 -1.390 8.731 1.00 98.31 80 GLU A C 1
ATOM 612 O O . GLU A 1 80 ? 4.135 -1.207 8.055 1.00 98.31 80 GLU A O 1
ATOM 617 N N . ALA A 1 81 ? 2.159 -0.470 8.812 1.00 98.44 81 ALA A N 1
ATOM 618 C CA . ALA A 1 81 ? 2.234 0.804 8.108 1.00 98.44 81 ALA A CA 1
ATOM 619 C C . ALA A 1 81 ? 3.452 1.637 8.550 1.00 98.44 81 ALA A C 1
ATOM 621 O O . ALA A 1 81 ? 4.122 2.238 7.710 1.00 98.44 81 ALA A O 1
ATOM 622 N N . GLN A 1 82 ? 3.782 1.664 9.847 1.00 98.31 82 GLN A N 1
ATOM 623 C CA . GLN A 1 82 ? 4.999 2.334 10.321 1.00 98.31 82 GLN A CA 1
ATOM 624 C C . GLN A 1 82 ? 6.271 1.641 9.828 1.00 98.31 82 GLN A C 1
ATOM 626 O O . GLN A 1 82 ? 7.201 2.330 9.418 1.00 98.31 82 GLN A O 1
ATOM 631 N N . MET A 1 83 ? 6.311 0.306 9.811 1.00 98.12 83 MET A N 1
ATOM 632 C CA . MET A 1 83 ? 7.457 -0.431 9.271 1.00 98.12 83 MET A CA 1
ATOM 633 C C . MET A 1 83 ? 7.692 -0.086 7.799 1.00 98.12 83 MET A C 1
ATOM 635 O O . MET A 1 83 ? 8.812 0.247 7.426 1.00 98.12 83 MET A O 1
ATOM 639 N N . VAL A 1 84 ? 6.639 -0.082 6.976 1.00 97.38 84 VAL A N 1
ATOM 640 C CA . VAL A 1 84 ? 6.751 0.298 5.560 1.00 97.38 84 VAL A CA 1
ATOM 641 C C . VAL A 1 84 ? 7.205 1.751 5.417 1.00 97.38 84 VAL A C 1
ATOM 643 O O . VAL A 1 84 ? 8.081 2.026 4.606 1.00 97.38 84 VAL A O 1
ATOM 646 N N . ARG A 1 85 ? 6.684 2.675 6.234 1.00 97.62 85 ARG A N 1
ATOM 647 C CA . ARG A 1 85 ? 7.084 4.093 6.211 1.00 97.62 85 ARG A CA 1
ATOM 648 C C . ARG A 1 85 ? 8.566 4.322 6.504 1.00 97.62 85 ARG A C 1
ATOM 650 O O . ARG A 1 85 ? 9.117 5.309 6.044 1.00 97.62 85 ARG A O 1
ATOM 657 N N . LEU A 1 86 ? 9.193 3.456 7.294 1.00 97.56 86 LEU A N 1
ATOM 658 C CA . LEU A 1 86 ? 10.619 3.561 7.614 1.00 97.56 86 LEU A CA 1
ATOM 659 C C . LEU A 1 86 ? 11.522 2.951 6.533 1.00 97.56 86 LEU A C 1
ATOM 661 O O . LEU A 1 86 ? 12.724 3.207 6.536 1.00 97.56 86 LEU A O 1
ATOM 665 N N . LEU A 1 87 ? 10.961 2.129 5.644 1.00 94.12 87 LEU A N 1
ATOM 666 C CA . LEU A 1 87 ? 11.687 1.429 4.581 1.00 94.12 87 LEU A CA 1
ATOM 667 C C . LEU A 1 87 ? 11.530 2.087 3.204 1.00 94.12 87 LEU A C 1
ATOM 669 O O . LEU A 1 87 ? 12.288 1.753 2.292 1.00 94.12 87 LEU A O 1
ATOM 673 N N . VAL A 1 88 ? 10.537 2.966 3.052 1.00 91.19 88 VAL A N 1
ATOM 674 C CA . VAL A 1 88 ? 10.189 3.675 1.812 1.00 91.19 88 VAL A CA 1
ATOM 675 C C . VAL A 1 88 ? 10.556 5.143 1.932 1.00 91.19 88 VAL A C 1
ATOM 677 O O . VAL A 1 88 ? 11.230 5.640 1.005 1.00 91.19 88 VAL A O 1
#

Solvent-accessible surface area (backbone atoms only — not comparable to full-atom values): 5356 Å² total; per-residue (Å²): 140,88,88,74,94,76,85,77,62,80,88,71,58,72,79,54,88,97,42,54,67,59,58,51,46,54,54,51,56,60,47,48,57,53,50,51,50,53,48,47,53,53,49,50,52,52,50,54,53,50,53,54,48,26,60,69,44,65,56,98,93,37,42,43,58,79,38,62,89,54,42,52,62,52,50,53,54,49,51,53,49,52,55,49,64,77,77,101

Sequence (88 aa):
VLLENVRVPDGAILGEVDRGLEVGQTFLHENRIRQAASSLGAAQYCIDRAVAYAGERKVFGKPLAVNQAVQWPLVELQTEAQMVRLLV